Protein AF-A0AA43RJF9-F1 (afdb_monomer_lite)

Organism: NCBI:txid1944646

Radius of gyration: 18.59 Å; chains: 1; bounding box: 38×21×51 Å

pLDDT: mean 94.57, std 4.19, range [77.56, 98.25]

Foldseek 3Di:
DDDDFDFAKDFDKDFDDDADDPDPVVSVVVCVVCVVVDDTHPDDIHTDPPRIDGPDPDPVVSVVVD

Sequence (66 aa):
MDRKIKLPVTWSVCGIVEIEAPSIEEAVKRFNDTIDDIPLPEDGQVYVEGSFELTSDDPEFIKCYN

Structure (mmCIF, N/CA/C/O backbone):
data_AF-A0AA43RJF9-F1
#
_entry.id   AF-A0AA43RJF9-F1
#
loop_
_atom_site.group_PDB
_atom_site.id
_atom_site.type_symbol
_atom_site.label_atom_id
_atom_site.label_alt_id
_atom_site.label_comp_id
_atom_site.label_asym_id
_atom_site.label_entity_id
_atom_site.label_seq_id
_atom_site.pdbx_PDB_ins_code
_atom_site.Cartn_x
_atom_site.Cartn_y
_atom_site.Cartn_z
_atom_site.occupancy
_atom_site.B_iso_or_equiv
_atom_site.auth_seq_id
_atom_site.auth_comp_id
_atom_site.auth_asym_id
_atom_site.auth_atom_id
_atom_site.pdbx_PDB_model_num
ATOM 1 N N . MET A 1 1 ? 23.319 6.742 -28.476 1.0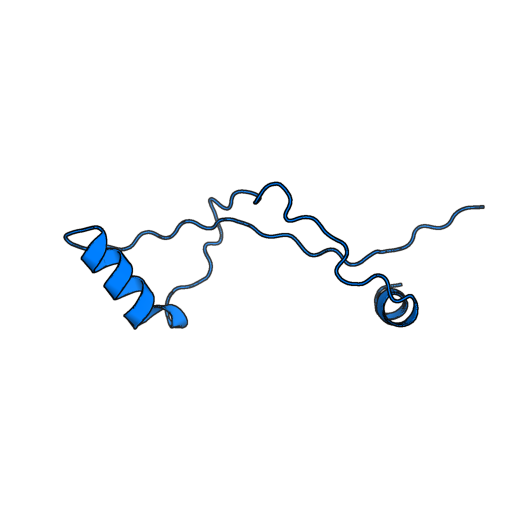0 77.56 1 MET A N 1
ATOM 2 C CA . MET A 1 1 ? 22.037 7.445 -28.278 1.00 77.56 1 MET A CA 1
ATOM 3 C C . MET A 1 1 ? 21.280 6.666 -27.236 1.00 77.56 1 MET A C 1
ATOM 5 O O . MET A 1 1 ? 21.080 5.472 -27.435 1.00 77.56 1 MET A O 1
ATOM 9 N N . ASP A 1 2 ? 20.915 7.318 -26.143 1.00 90.06 2 ASP A N 1
ATOM 10 C CA . ASP A 1 2 ? 20.167 6.672 -25.070 1.00 90.06 2 ASP A CA 1
ATOM 11 C C . ASP A 1 2 ? 18.686 6.561 -25.456 1.00 90.06 2 ASP A C 1
ATOM 13 O O . ASP A 1 2 ? 18.169 7.377 -26.225 1.00 90.06 2 ASP A O 1
ATOM 17 N N . ARG A 1 3 ? 18.001 5.532 -24.944 1.00 92.88 3 ARG A N 1
ATOM 18 C CA . ARG A 1 3 ? 16.565 5.292 -25.164 1.00 92.88 3 ARG A CA 1
ATOM 19 C C . ARG A 1 3 ? 15.813 5.312 -23.836 1.00 92.88 3 ARG A C 1
ATOM 21 O O . ARG A 1 3 ? 16.379 4.960 -22.806 1.00 92.88 3 ARG A O 1
ATOM 28 N N . LYS A 1 4 ? 14.530 5.685 -23.861 1.00 94.69 4 LYS A N 1
ATOM 29 C CA . LYS A 1 4 ? 13.656 5.598 -22.680 1.00 94.69 4 LYS A CA 1
ATOM 30 C C . LYS A 1 4 ? 13.325 4.130 -22.401 1.00 94.69 4 LYS A C 1
ATOM 32 O O . LYS A 1 4 ? 12.881 3.435 -23.309 1.00 94.69 4 LYS A O 1
ATOM 37 N N . ILE A 1 5 ? 13.541 3.689 -21.165 1.00 96.12 5 ILE A N 1
ATOM 38 C CA . ILE A 1 5 ? 13.226 2.341 -20.678 1.00 96.12 5 ILE A CA 1
ATOM 39 C C . ILE A 1 5 ? 12.276 2.505 -19.491 1.00 96.12 5 ILE A C 1
ATOM 41 O O . ILE A 1 5 ? 12.527 3.322 -18.607 1.00 96.12 5 ILE A O 1
ATOM 45 N N . LYS A 1 6 ? 11.173 1.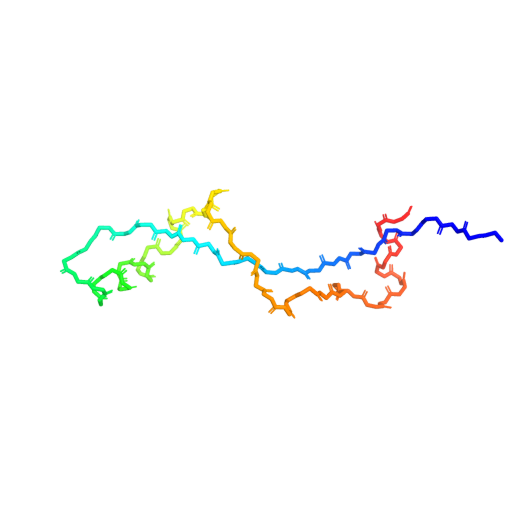763 -19.486 1.00 97.19 6 LYS A N 1
ATOM 46 C CA . LYS A 1 6 ? 10.244 1.660 -18.362 1.00 97.19 6 LYS A CA 1
ATOM 47 C C . LYS A 1 6 ? 10.804 0.651 -17.364 1.00 97.19 6 LYS A C 1
ATOM 49 O O . LYS A 1 6 ? 11.044 -0.497 -17.731 1.00 97.19 6 LYS A O 1
ATOM 54 N N . LEU A 1 7 ? 11.013 1.081 -16.126 1.00 97.56 7 LEU A N 1
ATOM 55 C CA . LEU A 1 7 ? 11.449 0.220 -15.029 1.00 97.56 7 LEU A CA 1
ATOM 56 C C . LEU A 1 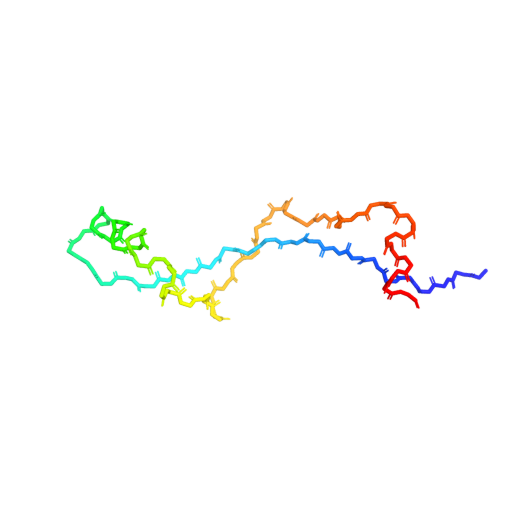7 ? 10.278 0.052 -14.055 1.00 97.56 7 LEU A C 1
ATOM 58 O O . LEU A 1 7 ? 9.749 1.070 -13.601 1.00 97.56 7 LEU A O 1
ATOM 62 N N . PRO A 1 8 ? 9.835 -1.184 -13.765 1.00 97.50 8 PRO A N 1
ATOM 63 C CA . PRO A 1 8 ? 8.816 -1.411 -12.753 1.00 97.50 8 PRO A CA 1
ATOM 64 C C . PRO A 1 8 ? 9.393 -1.082 -11.372 1.00 97.50 8 PRO A C 1
ATOM 66 O O . PRO A 1 8 ? 10.502 -1.498 -11.028 1.00 97.50 8 PRO A O 1
ATOM 69 N N . VAL A 1 9 ? 8.635 -0.314 -10.598 1.00 97.38 9 VAL A N 1
ATOM 70 C CA . VAL A 1 9 ? 8.980 0.074 -9.229 1.00 97.38 9 VAL A CA 1
ATOM 71 C C . VAL A 1 9 ? 7.825 -0.268 -8.304 1.00 97.38 9 VAL A C 1
ATOM 73 O O . VAL A 1 9 ? 6.658 -0.127 -8.679 1.00 97.38 9 VAL A O 1
ATOM 76 N N . THR A 1 10 ? 8.164 -0.692 -7.095 1.00 97.50 10 THR A N 1
ATOM 77 C CA . THR A 1 10 ? 7.216 -0.909 -6.007 1.00 97.50 10 THR A CA 1
ATOM 78 C C . THR A 1 10 ? 7.457 0.165 -4.957 1.00 97.50 10 THR A C 1
ATOM 80 O O . THR A 1 10 ? 8.589 0.574 -4.710 1.00 97.50 10 THR A O 1
ATOM 83 N N . TRP A 1 11 ? 6.374 0.665 -4.381 1.00 96.38 11 TRP A N 1
ATOM 84 C CA . TRP A 1 11 ? 6.394 1.634 -3.298 1.00 96.38 11 TRP A CA 1
ATOM 85 C C . TRP A 1 11 ? 5.167 1.404 -2.421 1.00 96.38 11 TRP A C 1
ATOM 87 O O . TRP A 1 11 ? 4.169 0.842 -2.879 1.00 96.38 11 TRP A O 1
ATOM 97 N N . SER A 1 12 ? 5.249 1.839 -1.169 1.00 95.38 12 SER A N 1
ATOM 98 C CA . SER A 1 12 ? 4.186 1.664 -0.184 1.00 95.38 12 SER A CA 1
ATOM 99 C C . SER A 1 12 ? 3.592 3.006 0.231 1.00 95.38 12 SER A C 1
ATOM 101 O O . SER A 1 12 ? 4.282 4.029 0.309 1.00 95.38 12 SER A O 1
ATOM 103 N N . VAL A 1 13 ? 2.302 2.981 0.556 1.00 94.38 13 VAL A N 1
ATOM 104 C CA . VAL A 1 13 ? 1.575 4.096 1.168 1.00 94.38 13 VAL A CA 1
ATOM 105 C C . VAL A 1 13 ? 0.988 3.682 2.511 1.00 94.38 13 VAL A C 1
ATOM 107 O O . VAL A 1 13 ? 0.602 2.533 2.706 1.00 94.38 13 VAL A O 1
ATOM 110 N N . CYS A 1 14 ? 0.905 4.633 3.433 1.00 93.94 14 CYS A N 1
ATOM 111 C CA . CYS A 1 14 ? 0.143 4.534 4.665 1.00 93.94 14 CYS A CA 1
ATOM 112 C C . CYS A 1 14 ? -1.262 5.081 4.403 1.00 93.94 14 CYS A C 1
ATOM 114 O O . CYS A 1 14 ? -1.425 6.284 4.195 1.00 93.94 14 CYS A O 1
ATOM 116 N N . GLY A 1 15 ? -2.252 4.193 4.367 1.00 92.88 15 GLY A N 1
ATOM 117 C CA . GLY A 1 15 ? -3.665 4.555 4.304 1.00 92.88 15 GLY A CA 1
ATOM 118 C C . GLY A 1 15 ? -4.266 4.714 5.701 1.00 92.88 15 GLY A C 1
ATOM 119 O O . GLY A 1 15 ? -3.839 4.043 6.639 1.00 92.88 15 GLY A O 1
ATOM 120 N N . ILE A 1 16 ? -5.269 5.582 5.835 1.00 92.38 16 ILE A N 1
ATOM 121 C CA . ILE A 1 16 ? -5.984 5.817 7.095 1.00 92.38 16 ILE A CA 1
ATOM 122 C C . ILE A 1 16 ? -7.444 5.415 6.893 1.00 92.38 16 ILE A C 1
ATOM 124 O O . ILE A 1 16 ? -8.080 5.861 5.943 1.00 92.38 16 ILE A O 1
ATOM 128 N N . VAL A 1 17 ? -7.969 4.578 7.788 1.00 93.19 17 VAL A N 1
ATOM 129 C CA . VAL A 1 17 ? -9.383 4.185 7.815 1.00 93.19 17 VAL A CA 1
ATOM 130 C C . VAL A 1 17 ? -10.000 4.588 9.148 1.00 93.19 17 VAL A C 1
ATOM 132 O O . VAL A 1 17 ? -9.339 4.541 10.187 1.00 93.19 17 VAL A O 1
ATOM 135 N N . GLU A 1 18 ? -11.267 4.987 9.123 1.00 92.44 18 GLU A N 1
ATOM 136 C CA . GLU A 1 18 ? -12.026 5.322 10.325 1.00 92.44 18 GLU A CA 1
ATOM 137 C C . GLU A 1 18 ? -12.878 4.127 10.751 1.00 92.44 18 GLU A C 1
ATOM 139 O O . GLU A 1 18 ? -13.612 3.551 9.950 1.00 92.44 18 GLU A O 1
ATOM 144 N N . ILE A 1 19 ? -12.778 3.750 12.025 1.00 94.69 19 ILE A N 1
ATOM 145 C CA . ILE A 1 19 ? -13.526 2.630 12.600 1.00 94.69 19 ILE A CA 1
ATOM 146 C C . ILE A 1 19 ? -14.232 3.127 13.846 1.00 94.69 19 ILE A C 1
ATOM 148 O O . ILE A 1 19 ? -13.599 3.564 14.807 1.00 94.69 19 ILE A O 1
ATOM 152 N N . GLU A 1 20 ? -15.556 3.031 13.841 1.00 95.56 20 GLU A N 1
ATOM 153 C CA . GLU A 1 20 ? -16.357 3.364 15.008 1.00 95.56 20 GLU A CA 1
ATOM 154 C C . GLU A 1 20 ? -16.193 2.272 16.072 1.00 95.56 20 GLU A C 1
ATOM 156 O O . GLU A 1 20 ? -16.487 1.098 15.828 1.00 95.56 20 GLU A O 1
ATOM 161 N N . ALA A 1 21 ? -15.712 2.643 17.259 1.00 97.06 21 ALA A N 1
ATOM 162 C CA . ALA A 1 21 ? -15.534 1.747 18.398 1.00 97.06 21 ALA A CA 1
ATOM 163 C C . ALA A 1 21 ? -15.422 2.549 19.710 1.00 97.06 21 ALA A C 1
ATOM 165 O O . ALA A 1 21 ? -15.040 3.718 19.687 1.00 97.06 21 ALA A O 1
ATOM 166 N N . PRO A 1 22 ? -15.721 1.938 20.873 1.00 97.19 22 PRO A N 1
ATOM 167 C CA . PRO A 1 22 ? -15.631 2.621 22.165 1.00 97.19 22 PRO A CA 1
ATOM 168 C C . PRO A 1 22 ? -14.189 2.822 22.669 1.00 97.19 22 PRO A C 1
ATOM 170 O O . PRO A 1 22 ? -13.979 3.602 23.595 1.00 97.19 22 PRO A O 1
ATOM 173 N N . SER A 1 23 ? -13.203 2.117 22.102 1.00 98.19 23 SER A N 1
ATOM 174 C CA . SER A 1 23 ? -11.779 2.274 22.417 1.00 98.19 23 SER A CA 1
ATOM 175 C C . SER A 1 23 ? -10.899 1.890 21.224 1.00 98.19 23 SER A C 1
ATOM 177 O O . SER A 1 23 ? -11.376 1.284 20.261 1.00 98.19 23 SER A O 1
ATOM 179 N N . ILE A 1 24 ? -9.606 2.220 21.301 1.00 97.88 24 ILE A N 1
ATOM 180 C CA . ILE A 1 24 ? -8.615 1.863 20.276 1.00 97.88 24 ILE A CA 1
ATOM 181 C C . ILE A 1 24 ? -8.483 0.340 20.170 1.00 97.88 24 ILE A C 1
ATOM 183 O O . ILE A 1 24 ? -8.420 -0.199 19.071 1.00 97.88 24 ILE A O 1
ATOM 187 N N . GLU A 1 25 ? -8.486 -0.370 21.296 1.00 98.25 25 GLU A N 1
ATOM 188 C CA . GLU A 1 25 ? -8.370 -1.829 21.336 1.00 98.25 25 GLU A CA 1
ATOM 189 C C . GLU A 1 25 ? -9.554 -2.502 20.634 1.00 98.25 25 GLU A C 1
ATOM 191 O O . GLU A 1 25 ? -9.358 -3.409 19.825 1.00 98.25 25 GLU A O 1
ATOM 196 N N . GLU A 1 26 ? -10.779 -2.027 20.885 1.00 98.25 26 GLU A N 1
ATOM 197 C CA . GLU A 1 26 ? -11.967 -2.529 20.189 1.00 98.25 26 GLU A CA 1
ATOM 198 C C . GLU A 1 26 ? -11.977 -2.129 18.705 1.00 98.25 26 GLU A C 1
ATOM 200 O O . GLU A 1 26 ? -12.431 -2.918 17.880 1.00 98.25 26 GLU A O 1
ATOM 205 N N . ALA A 1 27 ? -11.436 -0.960 18.334 1.00 97.88 27 ALA A N 1
ATOM 206 C CA . ALA A 1 27 ? -11.270 -0.573 16.929 1.00 97.88 27 ALA A CA 1
ATOM 207 C C . ALA A 1 27 ? -10.311 -1.521 16.194 1.00 97.88 27 ALA A C 1
ATOM 209 O O . ALA A 1 27 ? -10.637 -2.014 15.117 1.00 97.88 27 ALA A O 1
ATOM 210 N N . VAL A 1 28 ? -9.158 -1.829 16.799 1.00 97.69 28 VAL A N 1
ATOM 211 C CA . VAL A 1 28 ? -8.174 -2.776 16.251 1.00 97.69 28 VAL A CA 1
ATOM 212 C C . VAL A 1 28 ? -8.771 -4.176 16.148 1.00 97.69 28 VAL A C 1
ATOM 214 O O . VAL A 1 28 ? -8.572 -4.858 15.145 1.00 97.69 28 VAL A O 1
ATOM 217 N N . LYS A 1 29 ? -9.525 -4.620 17.156 1.00 97.88 29 LYS A N 1
ATOM 218 C CA . LYS A 1 29 ? -10.212 -5.912 17.105 1.00 97.88 29 LYS A CA 1
ATOM 219 C C . LYS A 1 29 ? -11.218 -5.966 15.952 1.00 97.88 29 LYS A C 1
ATOM 221 O O . LYS A 1 29 ? -11.140 -6.881 15.143 1.00 97.88 29 LYS A O 1
ATOM 226 N N . ARG A 1 30 ? -12.089 -4.955 15.826 1.00 97.25 30 ARG A N 1
ATOM 227 C CA . ARG A 1 30 ? -13.054 -4.845 14.717 1.00 97.25 30 ARG A CA 1
ATOM 228 C C . ARG A 1 30 ? -12.358 -4.838 13.361 1.00 97.25 30 ARG A C 1
ATOM 230 O O . ARG A 1 30 ? -12.774 -5.588 12.493 1.00 97.25 30 ARG A O 1
ATOM 237 N N . PHE A 1 31 ? -11.282 -4.062 13.211 1.00 96.94 31 PHE A N 1
ATOM 238 C CA . PHE A 1 31 ? -10.489 -4.043 11.980 1.00 96.94 31 PHE A CA 1
ATOM 239 C C . PHE A 1 31 ? -10.046 -5.446 11.570 1.00 96.94 31 PHE A C 1
ATOM 241 O O . PHE A 1 31 ? -10.259 -5.843 10.434 1.00 96.94 31 PHE A O 1
ATOM 248 N N . ASN A 1 32 ? -9.438 -6.195 12.494 1.00 96.75 32 ASN A N 1
ATOM 249 C CA . ASN A 1 32 ? -8.928 -7.531 12.195 1.00 96.75 32 ASN A CA 1
ATOM 250 C C . ASN A 1 32 ? -10.055 -8.533 11.909 1.00 96.75 32 ASN A C 1
ATOM 252 O O . ASN A 1 32 ? -9.898 -9.375 11.031 1.00 96.75 32 ASN A O 1
ATOM 256 N N . ASP A 1 33 ? -11.179 -8.431 12.622 1.00 96.88 33 ASP A N 1
ATOM 257 C CA . ASP A 1 33 ? -12.337 -9.311 12.431 1.00 96.88 33 ASP A CA 1
ATOM 258 C C . ASP A 1 33 ? -13.052 -9.060 11.087 1.00 96.88 33 ASP A C 1
ATOM 260 O O . ASP A 1 33 ? -13.712 -9.963 10.577 1.00 96.88 33 ASP A O 1
ATOM 264 N N . THR A 1 34 ? -12.932 -7.856 10.510 1.00 95.00 34 THR A N 1
ATOM 265 C CA . THR A 1 34 ? -13.640 -7.449 9.281 1.00 95.00 34 THR A CA 1
ATOM 266 C C . THR A 1 34 ? -12.711 -6.953 8.171 1.00 95.00 34 THR A C 1
ATOM 268 O O . THR A 1 34 ? -13.155 -6.210 7.300 1.00 95.00 34 THR A O 1
ATOM 271 N N . ILE A 1 35 ? -11.419 -7.302 8.193 1.00 95.19 35 ILE A N 1
ATOM 272 C CA . ILE A 1 35 ? -10.421 -6.727 7.271 1.00 95.19 35 ILE A CA 1
ATOM 273 C C . ILE A 1 35 ? -10.780 -6.955 5.798 1.00 95.19 35 ILE A C 1
ATOM 275 O O . ILE A 1 35 ? -10.585 -6.062 4.978 1.00 95.19 35 ILE A O 1
ATOM 279 N N . ASP A 1 36 ? -11.363 -8.112 5.480 1.00 95.81 36 ASP A N 1
ATOM 280 C CA . ASP A 1 36 ? -11.764 -8.482 4.119 1.00 95.81 36 ASP A CA 1
ATOM 281 C C . ASP A 1 36 ? -12.920 -7.619 3.573 1.00 95.81 36 ASP A C 1
ATOM 283 O O . ASP A 1 36 ? -13.102 -7.530 2.358 1.00 95.81 36 ASP A O 1
ATOM 287 N N . ASP A 1 37 ? -13.673 -6.954 4.456 1.00 95.00 37 ASP A N 1
ATOM 288 C CA . ASP A 1 37 ? -14.799 -6.079 4.110 1.00 95.00 37 ASP A CA 1
ATOM 289 C C . ASP A 1 37 ? -14.415 -4.587 4.092 1.00 95.00 37 ASP A C 1
ATOM 291 O O . ASP A 1 37 ? -15.217 -3.741 3.687 1.00 95.00 37 ASP A O 1
ATOM 295 N N . ILE A 1 38 ? -13.2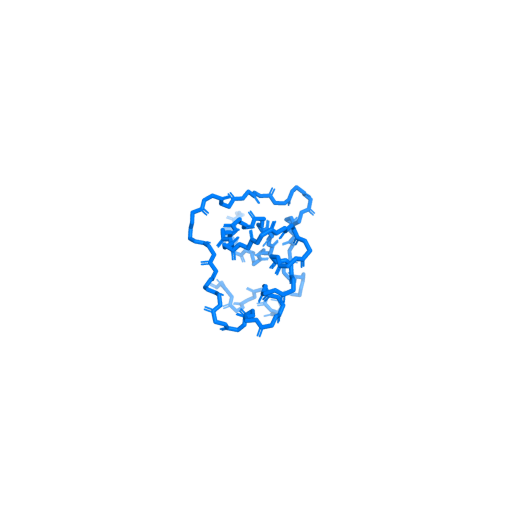03 -4.236 4.540 1.00 92.69 38 ILE A N 1
ATOM 296 C CA . ILE A 1 38 ? -12.739 -2.848 4.604 1.00 92.69 38 ILE A CA 1
ATOM 297 C C . ILE A 1 38 ? -12.053 -2.497 3.277 1.00 92.69 38 ILE A C 1
ATOM 299 O O . ILE A 1 38 ? -10.993 -3.047 2.967 1.00 92.69 38 ILE A O 1
ATOM 303 N N . PRO A 1 39 ? -12.614 -1.572 2.475 1.00 91.25 39 PRO A N 1
ATOM 304 C CA . PRO A 1 39 ? -11.989 -1.169 1.225 1.00 91.25 39 PRO A CA 1
ATOM 305 C C . PRO A 1 39 ? -10.668 -0.444 1.490 1.00 91.25 39 PRO A C 1
ATOM 307 O O . PRO A 1 39 ? -10.485 0.214 2.518 1.00 91.25 39 PRO A O 1
ATOM 310 N N . LEU A 1 40 ? -9.755 -0.521 0.520 1.00 91.38 40 LEU A N 1
ATOM 311 C CA . LEU A 1 40 ? -8.554 0.305 0.552 1.00 91.38 40 LEU A CA 1
ATOM 312 C C . LEU A 1 40 ? -8.960 1.789 0.569 1.00 91.38 40 LEU A C 1
ATOM 314 O O . LEU A 1 40 ? -9.822 2.185 -0.217 1.00 91.38 40 LEU A O 1
ATOM 318 N N . PRO A 1 41 ? -8.351 2.615 1.434 1.00 90.81 41 PRO A N 1
ATOM 319 C CA . PRO A 1 41 ? -8.673 4.034 1.485 1.00 90.81 41 PRO A CA 1
ATOM 320 C C . PRO A 1 41 ? -8.242 4.706 0.180 1.00 90.81 41 PRO A C 1
ATOM 322 O O . PRO A 1 41 ? -7.095 4.551 -0.235 1.00 90.81 41 PRO A O 1
ATOM 325 N N . GLU A 1 42 ? -9.143 5.444 -0.469 1.00 86.25 42 GLU A N 1
ATOM 326 C CA . GLU A 1 42 ? -8.860 6.136 -1.739 1.00 86.25 42 GLU A CA 1
ATOM 327 C C . GLU A 1 42 ? -8.165 7.493 -1.524 1.00 86.25 42 GLU A C 1
ATOM 329 O O . GLU A 1 42 ? -7.362 7.917 -2.354 1.00 86.25 42 GLU A O 1
ATOM 334 N N . ASP A 1 43 ? -8.404 8.125 -0.373 1.00 83.88 43 ASP A N 1
ATOM 335 C CA . ASP A 1 43 ? -7.880 9.439 0.002 1.00 83.88 43 ASP A CA 1
ATOM 336 C C . ASP A 1 43 ? -7.011 9.372 1.269 1.00 83.88 43 ASP A C 1
ATOM 338 O O . ASP A 1 43 ? -7.047 8.409 2.036 1.00 83.88 43 ASP A O 1
ATOM 342 N N . GLY A 1 44 ? -6.211 10.417 1.512 1.00 77.62 44 GLY A N 1
ATOM 343 C CA . GLY A 1 44 ? -5.432 10.551 2.753 1.00 77.62 44 GLY A CA 1
ATOM 344 C C . GLY A 1 44 ? -4.215 9.623 2.859 1.00 77.62 44 GLY A C 1
ATOM 345 O O . GLY A 1 44 ? -3.670 9.446 3.946 1.00 77.62 44 GLY A O 1
ATOM 346 N N . GLN A 1 45 ? -3.777 9.043 1.742 1.00 87.50 45 GLN A N 1
ATOM 347 C CA . GLN A 1 45 ? -2.602 8.179 1.686 1.00 87.50 45 GLN A CA 1
ATOM 348 C C . GLN A 1 45 ? -1.300 8.985 1.810 1.00 87.50 45 GLN A C 1
ATOM 350 O O . GLN A 1 45 ? -1.104 9.990 1.125 1.00 87.50 45 GLN A O 1
ATOM 355 N N . VAL A 1 46 ? -0.376 8.517 2.650 1.00 91.50 46 VAL A N 1
ATOM 356 C CA . VAL A 1 46 ? 0.942 9.141 2.850 1.00 91.50 46 VAL A CA 1
ATOM 357 C C . VAL A 1 46 ? 2.036 8.203 2.354 1.00 91.50 46 VAL A C 1
ATOM 359 O O . VAL A 1 46 ? 2.049 7.028 2.705 1.00 91.50 46 VAL A O 1
ATOM 362 N N . TYR A 1 47 ? 2.972 8.704 1.548 1.00 92.38 47 TYR A N 1
ATOM 363 C CA . TYR A 1 47 ? 4.129 7.917 1.111 1.00 92.38 47 TYR A CA 1
ATOM 364 C C . TYR A 1 47 ? 4.925 7.384 2.310 1.00 92.38 47 TYR A C 1
ATOM 366 O O . TYR A 1 47 ? 5.257 8.135 3.228 1.00 92.38 47 TYR A O 1
ATOM 374 N N . VAL A 1 48 ? 5.265 6.094 2.274 1.00 95.12 48 VAL A N 1
ATOM 375 C CA . VAL A 1 48 ? 6.170 5.491 3.253 1.00 95.12 48 VAL A CA 1
ATOM 376 C C . VAL A 1 48 ? 7.604 5.734 2.797 1.00 95.12 48 VAL A C 1
ATOM 378 O O . VAL A 1 48 ? 8.090 5.089 1.865 1.00 95.12 48 VAL A O 1
ATOM 381 N N . GLU A 1 49 ? 8.282 6.680 3.447 1.00 94.00 49 GLU A N 1
ATOM 382 C CA . GLU A 1 49 ? 9.668 7.024 3.129 1.00 94.00 49 GLU A CA 1
ATOM 383 C C . GLU A 1 49 ? 10.586 5.795 3.184 1.00 94.00 49 GLU A C 1
ATOM 385 O O . GLU A 1 49 ? 10.540 5.002 4.122 1.00 94.00 49 GLU A O 1
ATOM 390 N N . GLY A 1 50 ? 11.407 5.630 2.145 1.00 94.56 50 GLY A N 1
ATOM 391 C CA . GLY A 1 50 ? 12.322 4.498 2.004 1.00 94.56 50 GLY A CA 1
ATOM 392 C C . GLY A 1 50 ? 11.708 3.232 1.397 1.00 94.56 50 GLY A C 1
ATOM 393 O O . GLY A 1 50 ? 12.442 2.274 1.193 1.00 94.56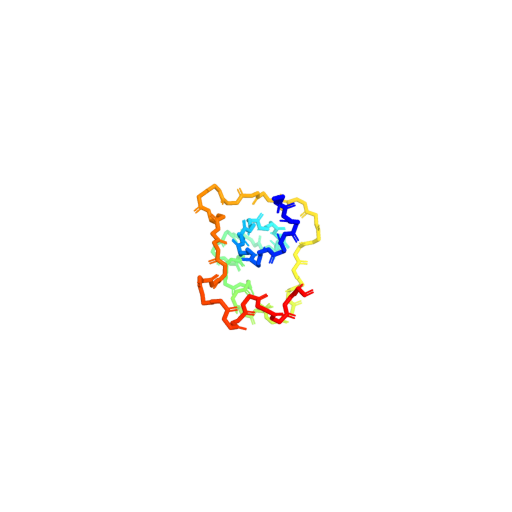 50 GLY A O 1
ATOM 394 N N . SER A 1 51 ? 10.410 3.219 1.065 1.00 96.62 51 SER A N 1
ATOM 395 C CA . SER A 1 51 ? 9.762 2.065 0.412 1.00 96.62 51 SER A CA 1
ATOM 396 C C . SER A 1 51 ? 9.934 2.011 -1.110 1.00 96.62 51 SER A C 1
ATOM 398 O O . SER A 1 51 ? 9.526 1.037 -1.731 1.00 96.62 51 SER A O 1
ATOM 400 N N . PHE A 1 52 ? 10.479 3.061 -1.731 1.00 97.00 52 PHE A N 1
ATOM 401 C CA . PHE A 1 52 ? 10.635 3.122 -3.182 1.00 97.00 52 PHE A CA 1
ATOM 402 C C . PHE A 1 52 ? 11.812 2.263 -3.654 1.00 97.00 52 PHE A C 1
ATOM 404 O O . PHE A 1 52 ? 12.974 2.603 -3.421 1.00 97.00 52 PHE A O 1
ATOM 411 N N . GLU A 1 53 ? 11.509 1.187 -4.373 1.00 97.19 53 GLU A N 1
ATOM 412 C CA . GLU A 1 53 ? 12.499 0.230 -4.863 1.00 97.19 53 GLU A CA 1
ATOM 413 C C . GLU A 1 53 ? 12.152 -0.323 -6.255 1.00 97.19 53 GLU A C 1
ATOM 415 O O . GLU A 1 53 ? 11.015 -0.232 -6.727 1.00 97.19 53 GLU A O 1
ATOM 420 N N . LEU A 1 54 ? 13.146 -0.898 -6.941 1.00 97.56 54 LEU A N 1
ATOM 421 C CA . LEU A 1 54 ? 12.901 -1.647 -8.175 1.00 97.56 54 LEU A CA 1
ATOM 422 C C . LEU A 1 54 ? 12.127 -2.919 -7.839 1.00 97.56 54 LEU A C 1
ATOM 424 O O . LEU A 1 54 ? 12.553 -3.694 -6.991 1.00 97.56 54 LEU A O 1
ATOM 428 N N . THR A 1 55 ? 11.036 -3.179 -8.561 1.00 97.31 55 THR A N 1
ATOM 429 C CA . THR A 1 55 ? 10.277 -4.427 -8.384 1.00 97.31 55 THR A CA 1
ATOM 430 C C . THR A 1 55 ? 11.120 -5.653 -8.754 1.00 97.31 55 THR A C 1
ATOM 432 O O . THR A 1 55 ? 10.936 -6.730 -8.196 1.00 97.31 55 THR A O 1
ATOM 435 N N . SER A 1 56 ? 12.029 -5.506 -9.720 1.00 97.06 56 SER A N 1
ATOM 436 C CA . SER A 1 56 ? 12.985 -6.534 -10.128 1.00 97.06 56 SER A CA 1
ATOM 437 C C . SER A 1 56 ? 14.136 -5.893 -10.901 1.00 97.06 56 SER A C 1
ATOM 439 O O . SER A 1 56 ? 13.935 -4.913 -11.624 1.00 97.06 56 SER A O 1
ATOM 441 N N . ASP A 1 57 ? 15.328 -6.465 -10.770 1.00 96.56 57 ASP A N 1
ATOM 442 C CA . ASP A 1 57 ? 16.523 -6.140 -11.546 1.00 96.56 57 ASP A CA 1
ATOM 443 C C . ASP A 1 57 ? 16.800 -7.147 -12.683 1.00 96.56 57 ASP A C 1
ATOM 445 O O . ASP A 1 57 ? 17.774 -6.979 -13.418 1.00 96.56 57 ASP A O 1
ATOM 449 N N . ASP A 1 58 ? 15.931 -8.148 -12.885 1.00 97.75 58 ASP A N 1
ATOM 450 C CA . ASP A 1 58 ? 16.038 -9.128 -13.971 1.00 97.75 58 ASP A CA 1
ATOM 451 C C . ASP A 1 58 ? 15.659 -8.496 -15.328 1.00 97.75 58 ASP A C 1
ATOM 453 O O . ASP A 1 58 ? 14.502 -8.105 -15.542 1.00 97.75 58 ASP A O 1
ATOM 457 N N . PRO A 1 59 ? 16.591 -8.429 -16.299 1.00 96.88 59 PRO A N 1
ATOM 458 C CA . PRO A 1 59 ? 16.306 -7.896 -17.624 1.00 96.88 59 PRO A CA 1
ATOM 459 C C . PRO A 1 59 ? 15.179 -8.622 -18.366 1.00 96.88 59 PRO A C 1
ATOM 461 O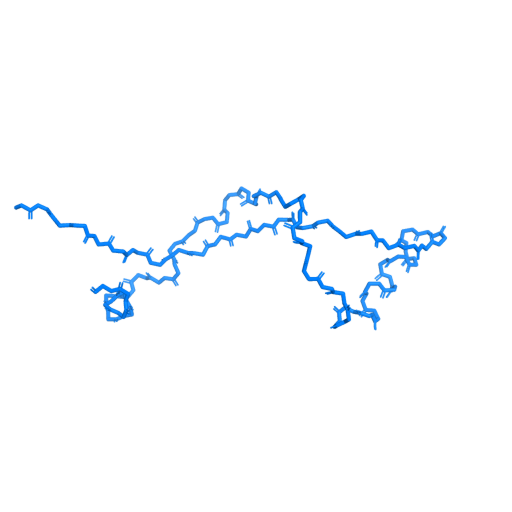 O . PRO A 1 59 ? 14.472 -7.971 -19.136 1.00 96.88 59 PRO A O 1
ATOM 464 N N . GLU A 1 60 ? 14.996 -9.935 -18.180 1.00 97.56 60 GLU A N 1
ATOM 465 C CA . GLU A 1 60 ? 13.911 -10.666 -18.850 1.00 97.56 60 GLU A CA 1
ATOM 466 C C . GLU A 1 60 ? 12.542 -10.272 -18.290 1.00 97.56 60 GLU A C 1
ATOM 468 O O . GLU A 1 60 ? 11.604 -10.062 -19.058 1.00 97.56 60 GLU A O 1
ATOM 473 N N . PHE A 1 61 ? 12.440 -10.057 -16.977 1.00 96.31 61 PHE A N 1
ATOM 474 C CA . PHE A 1 61 ? 11.230 -9.520 -16.358 1.00 96.31 61 PHE A CA 1
ATOM 475 C C . PHE A 1 61 ? 10.937 -8.084 -16.826 1.00 96.31 61 PHE A C 1
ATOM 477 O O . PHE A 1 61 ? 9.807 -7.756 -17.189 1.00 96.31 61 PHE A O 1
ATOM 484 N N . ILE A 1 62 ? 11.958 -7.222 -16.889 1.00 97.31 62 ILE A N 1
ATOM 485 C CA . ILE A 1 62 ? 11.817 -5.813 -17.301 1.00 97.31 62 ILE A CA 1
ATOM 486 C C . ILE A 1 62 ? 11.354 -5.683 -18.763 1.00 97.31 62 ILE A C 1
ATOM 488 O O . ILE A 1 62 ? 10.609 -4.753 -19.101 1.00 97.31 62 ILE A O 1
ATOM 492 N N . LYS A 1 63 ? 11.747 -6.613 -19.644 1.00 96.06 63 LYS A N 1
ATOM 493 C CA . LYS A 1 63 ? 11.287 -6.636 -21.044 1.00 96.06 63 LYS A CA 1
ATOM 494 C C . LYS A 1 63 ? 9.769 -6.759 -21.171 1.00 96.06 63 LYS A C 1
ATOM 496 O O . LYS A 1 63 ? 9.226 -6.242 -22.137 1.00 96.06 63 LYS A O 1
ATOM 501 N N . CYS A 1 64 ? 9.067 -7.348 -20.202 1.00 96.00 64 CYS A N 1
ATOM 502 C CA . CYS A 1 64 ? 7.602 -7.443 -20.228 1.00 96.00 64 CYS A CA 1
ATOM 503 C C . CYS A 1 64 ? 6.891 -6.075 -20.194 1.00 96.00 64 CYS A C 1
ATOM 505 O O . CYS A 1 64 ? 5.704 -5.996 -20.503 1.00 96.00 64 CYS A O 1
ATOM 507 N N . TYR A 1 65 ? 7.599 -4.997 -19.835 1.00 94.06 65 TYR A N 1
ATOM 508 C CA . TYR A 1 65 ? 7.053 -3.642 -19.730 1.00 94.06 65 TYR A CA 1
ATOM 509 C C . TYR A 1 65 ? 7.494 -2.693 -20.859 1.00 94.06 65 TYR A C 1
ATOM 511 O O . TYR A 1 65 ? 7.025 -1.551 -20.883 1.00 94.06 65 TYR A O 1
ATOM 519 N N . ASN A 1 66 ? 8.382 -3.118 -21.771 1.00 92.69 66 ASN A N 1
ATOM 520 C CA . ASN A 1 66 ? 9.040 -2.272 -22.784 1.00 92.69 66 ASN A CA 1
ATOM 521 C C . ASN A 1 66 ? 8.789 -2.745 -24.213 1.00 92.69 66 ASN A C 1
ATOM 523 O O . ASN A 1 66 ? 8.461 -1.866 -25.041 1.00 92.69 66 ASN A O 1
#

Secondary structure (DSSP, 8-state):
--------EE--EE-------SSHHHHHHHHHHTGGGSPPPSS--EE-TT--EES---HHHHHTT-